Protein AF-Q9PWK4-F1 (afdb_monomer)

Organism: Esox lucius (NCBI:txid8010)

Nearest PDB structures (foldseek):
  1kuy-assembly1_A  TM=9.752E-01  e=4.560E-08  Ovis aries
  1ib1-assembly2_H  TM=9.584E-01  e=4.560E-08  Ovis aries
  1l0c-assembly1_A  TM=9.770E-01  e=6.961E-08  Ovis aries
  4e1l-assembly1_B  TM=2.243E-01  e=1.661E+00  Clostridioides difficile 630

Structure (mmCIF, N/CA/C/O backbone):
data_AF-Q9PWK4-F1
#
_entry.id   AF-Q9PWK4-F1
#
loop_
_atom_site.group_PDB
_atom_site.id
_atom_site.type_symbol
_atom_site.label_atom_id
_atom_site.label_alt_id
_atom_site.label_comp_id
_atom_site.label_asym_id
_atom_site.label_entity_id
_atom_site.label_seq_id
_atom_site.pdbx_PDB_ins_code
_atom_site.Cartn_x
_atom_site.Cartn_y
_atom_s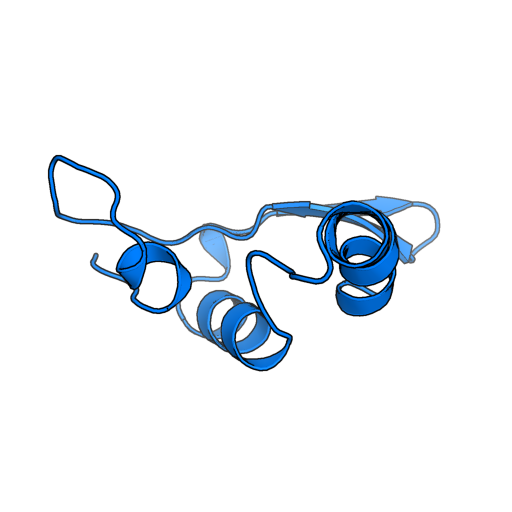ite.Cartn_z
_atom_site.occupancy
_atom_site.B_iso_or_equiv
_atom_site.auth_seq_id
_atom_site.auth_comp_id
_atom_site.auth_asym_id
_atom_site.auth_atom_id
_atom_site.pdbx_PDB_model_num
ATOM 1 N N . SER A 1 1 ? 10.069 -1.358 -10.304 1.00 71.56 1 SER A N 1
ATOM 2 C CA . SER A 1 1 ? 9.357 -2.137 -9.262 1.00 71.56 1 SER A CA 1
ATOM 3 C C . SER A 1 1 ? 8.960 -1.197 -8.128 1.00 71.56 1 SER A C 1
ATOM 5 O O . SER A 1 1 ? 9.539 -0.121 -8.065 1.00 71.56 1 SER A O 1
ATOM 7 N N . VAL A 1 2 ? 7.998 -1.553 -7.259 1.00 75.12 2 VAL A N 1
ATOM 8 C CA . VAL A 1 2 ? 7.586 -0.698 -6.114 1.00 75.12 2 VAL A CA 1
ATOM 9 C C . VAL A 1 2 ? 8.801 -0.268 -5.282 1.00 75.12 2 VAL A C 1
ATOM 11 O O . VAL A 1 2 ? 9.043 0.920 -5.117 1.00 75.12 2 VAL A O 1
ATOM 14 N N . PHE A 1 3 ? 9.651 -1.233 -4.925 1.00 78.25 3 PHE A N 1
ATOM 15 C CA . PHE A 1 3 ? 10.888 -0.997 -4.181 1.00 78.25 3 PHE A CA 1
ATOM 16 C C . PHE A 1 3 ? 11.857 -0.011 -4.859 1.00 78.25 3 PHE A C 1
ATOM 18 O O . PHE A 1 3 ? 12.511 0.783 -4.191 1.00 78.25 3 PHE A O 1
ATOM 25 N N . GLU A 1 4 ? 11.982 -0.043 -6.189 1.00 79.06 4 GLU A N 1
ATOM 26 C CA . GLU A 1 4 ? 12.858 0.899 -6.901 1.00 79.06 4 GLU A CA 1
ATOM 27 C C . GLU A 1 4 ? 12.324 2.331 -6.870 1.00 79.06 4 GLU A C 1
ATOM 29 O O . GLU A 1 4 ? 13.128 3.255 -6.774 1.00 79.06 4 GLU A O 1
ATOM 34 N N . ILE A 1 5 ? 10.999 2.496 -6.933 1.00 79.12 5 ILE A N 1
ATOM 35 C CA . ILE A 1 5 ? 10.338 3.802 -6.828 1.00 79.12 5 ILE A CA 1
ATOM 36 C C . ILE A 1 5 ? 10.518 4.342 -5.405 1.00 79.12 5 ILE A C 1
ATOM 38 O O . ILE A 1 5 ? 10.957 5.471 -5.224 1.00 79.12 5 ILE A O 1
ATOM 42 N N . GLU A 1 6 ? 10.264 3.515 -4.392 1.00 81.56 6 GLU A N 1
ATOM 43 C CA . GLU A 1 6 ? 10.395 3.890 -2.981 1.00 81.56 6 GLU A CA 1
ATOM 44 C C . GLU A 1 6 ? 11.822 4.260 -2.580 1.00 81.56 6 GLU A C 1
ATOM 46 O O . GLU A 1 6 ? 12.051 5.234 -1.858 1.00 81.56 6 GLU A O 1
ATOM 51 N N . ARG A 1 7 ? 12.806 3.505 -3.076 1.00 83.50 7 ARG A N 1
ATOM 52 C CA . ARG A 1 7 ? 14.215 3.768 -2.787 1.00 83.50 7 ARG A CA 1
ATOM 53 C C . ARG A 1 7 ? 14.666 5.128 -3.313 1.00 83.50 7 ARG A C 1
ATOM 55 O O . ARG A 1 7 ? 15.458 5.799 -2.658 1.00 83.50 7 ARG A O 1
ATOM 62 N N . GLU A 1 8 ? 14.210 5.511 -4.499 1.00 83.62 8 GLU A N 1
ATOM 63 C CA . GLU A 1 8 ? 14.565 6.799 -5.094 1.00 83.62 8 GLU A CA 1
ATOM 64 C C . GLU A 1 8 ? 13.786 7.942 -4.438 1.00 83.62 8 GLU A C 1
ATOM 66 O O . GLU A 1 8 ? 14.406 8.903 -3.992 1.00 83.62 8 GLU A O 1
ATOM 71 N N . ALA A 1 9 ? 12.474 7.789 -4.255 1.00 84.06 9 ALA A N 1
ATOM 72 C CA . ALA A 1 9 ? 11.616 8.850 -3.734 1.00 84.06 9 ALA A CA 1
ATOM 73 C C . ALA A 1 9 ? 11.801 9.136 -2.232 1.00 84.06 9 ALA A C 1
ATOM 75 O O . ALA A 1 9 ? 11.690 10.289 -1.815 1.00 84.06 9 ALA A O 1
ATOM 76 N N . PHE A 1 10 ? 12.068 8.110 -1.414 1.00 89.50 10 PHE A N 1
ATOM 77 C CA . PHE A 1 10 ? 12.120 8.245 0.048 1.00 89.50 10 PHE A CA 1
ATOM 78 C C . PHE A 1 10 ? 13.510 7.953 0.608 1.00 89.50 10 PHE A C 1
ATOM 80 O O . PHE A 1 10 ? 14.138 8.844 1.178 1.00 89.50 10 PHE A O 1
ATOM 87 N N . ILE A 1 11 ? 14.036 6.742 0.384 1.00 86.50 11 ILE A N 1
ATOM 88 C CA . ILE A 1 11 ? 15.293 6.300 1.019 1.00 86.50 11 ILE A CA 1
ATOM 89 C C . ILE A 1 11 ? 16.462 7.217 0.636 1.00 86.50 11 ILE A C 1
ATOM 91 O O . ILE A 1 11 ? 17.293 7.536 1.482 1.00 86.50 11 ILE A O 1
ATOM 95 N N . SER A 1 12 ? 16.525 7.690 -0.611 1.00 86.19 12 SER A N 1
ATOM 96 C CA . SER A 1 12 ? 17.594 8.598 -1.054 1.00 86.19 12 SER A CA 1
ATOM 97 C C . SER A 1 12 ? 17.566 9.977 -0.370 1.00 86.19 12 SER A C 1
ATOM 99 O O . SER A 1 12 ? 18.595 10.652 -0.320 1.00 86.19 12 SER A O 1
ATOM 101 N N . VAL A 1 13 ? 16.413 10.379 0.177 1.00 87.00 13 VAL A N 1
ATOM 102 C CA . VAL A 1 13 ? 16.177 11.700 0.775 1.00 87.00 13 VAL A CA 1
ATOM 1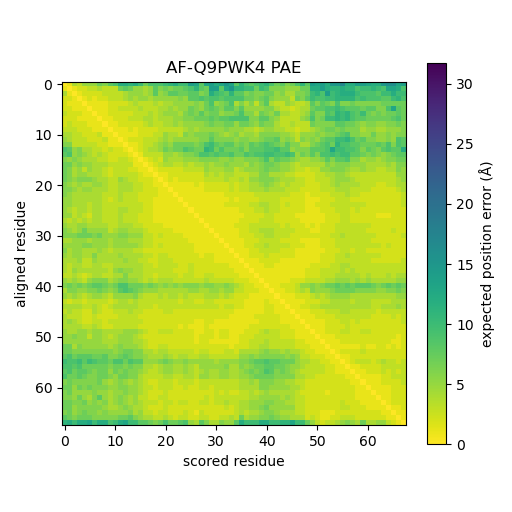03 C C . VAL A 1 13 ? 16.249 11.646 2.303 1.00 87.00 13 VAL A C 1
ATOM 105 O O . VAL A 1 13 ? 16.887 12.501 2.915 1.00 87.00 13 VAL A O 1
ATOM 108 N N . SER A 1 14 ? 15.603 10.658 2.929 1.00 87.62 14 SER A N 1
ATOM 109 C CA . SER A 1 14 ? 15.463 10.545 4.391 1.00 87.62 14 SER A CA 1
ATOM 110 C C . SER A 1 14 ? 16.211 9.359 5.004 1.00 87.62 14 SER A C 1
ATOM 112 O O . SER A 1 14 ? 16.329 9.287 6.225 1.00 87.62 14 SER A O 1
ATOM 114 N N . GLY A 1 15 ? 16.702 8.428 4.184 1.00 88.31 15 GLY A N 1
ATOM 115 C CA . GLY A 1 15 ? 17.268 7.155 4.635 1.00 88.31 15 GLY A CA 1
ATOM 116 C C . GLY A 1 15 ? 16.230 6.077 4.964 1.00 88.31 15 GLY A C 1
ATOM 117 O O . GLY A 1 15 ? 16.630 4.953 5.239 1.00 88.31 15 GLY A O 1
ATOM 118 N N . GLU A 1 16 ? 14.931 6.385 4.897 1.00 87.31 16 GLU A N 1
ATOM 119 C CA . GLU A 1 16 ? 13.841 5.487 5.304 1.00 87.31 16 GLU A CA 1
ATOM 120 C C . GLU A 1 16 ? 12.663 5.520 4.326 1.00 87.31 16 GLU A C 1
ATOM 122 O O . GLU A 1 16 ? 12.436 6.519 3.640 1.00 87.31 16 GLU A O 1
ATOM 127 N N . CYS A 1 17 ? 11.896 4.429 4.277 1.00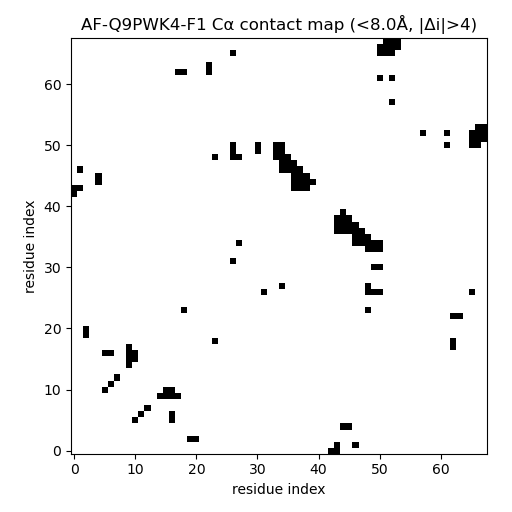 89.25 17 CYS A N 1
ATOM 128 C CA . CYS A 1 17 ? 10.683 4.311 3.465 1.00 89.25 17 CYS A CA 1
ATOM 129 C C . CYS A 1 17 ? 9.438 4.219 4.362 1.00 89.25 17 CYS A C 1
ATOM 131 O O . CYS A 1 17 ? 9.505 3.565 5.400 1.00 89.25 17 CYS A O 1
ATOM 133 N N . PRO A 1 18 ? 8.287 4.810 3.981 1.00 84.75 18 PRO A N 1
ATOM 134 C CA . PRO A 1 18 ? 7.041 4.622 4.724 1.00 84.75 18 PRO A CA 1
ATOM 135 C C . PRO A 1 18 ? 6.578 3.159 4.813 1.00 84.75 18 PRO A C 1
ATOM 137 O O . PRO A 1 18 ? 5.988 2.796 5.825 1.00 84.75 18 PRO A O 1
ATOM 140 N N . LEU A 1 19 ? 6.828 2.334 3.788 1.00 88.44 19 LEU A N 1
ATOM 141 C CA . LEU A 1 19 ? 6.515 0.902 3.785 1.00 88.44 19 LEU A CA 1
ATOM 142 C C . LEU A 1 19 ? 7.688 0.109 3.200 1.00 88.44 19 LEU A C 1
ATOM 144 O O . LEU A 1 19 ? 8.198 0.411 2.125 1.00 88.44 19 LEU A O 1
ATOM 148 N N . HIS A 1 20 ? 8.108 -0.944 3.880 1.00 87.94 20 HIS A N 1
ATOM 149 C CA . HIS A 1 20 ? 9.013 -1.950 3.352 1.00 87.94 20 HIS A CA 1
ATOM 150 C C . HIS A 1 20 ? 8.249 -2.947 2.484 1.00 87.94 20 HIS A C 1
ATOM 152 O O . HIS A 1 20 ? 7.026 -3.085 2.530 1.00 87.94 20 HIS A O 1
ATOM 158 N N . LEU A 1 21 ? 9.003 -3.730 1.712 1.00 87.88 21 LEU A N 1
ATOM 159 C CA . LEU A 1 21 ? 8.445 -4.707 0.781 1.00 87.88 21 LEU A CA 1
ATOM 160 C C . LEU A 1 21 ? 7.479 -5.709 1.442 1.00 87.88 21 LEU A C 1
ATOM 162 O O . LEU A 1 21 ? 6.542 -6.168 0.791 1.00 87.88 21 LEU A O 1
ATOM 166 N N . GLU A 1 22 ? 7.713 -6.075 2.703 1.00 90.81 22 GLU A N 1
ATOM 167 C CA . GLU A 1 22 ? 6.819 -6.957 3.459 1.00 90.81 22 GLU A CA 1
ATOM 168 C C . GLU A 1 22 ? 5.477 -6.283 3.770 1.00 90.81 22 GLU A C 1
ATOM 170 O O . GLU A 1 22 ? 4.432 -6.881 3.524 1.00 90.81 22 GLU A O 1
ATOM 175 N N . GLU A 1 23 ? 5.495 -5.023 4.204 1.00 92.00 23 GLU A N 1
ATOM 176 C CA . GLU A 1 23 ? 4.296 -4.245 4.537 1.00 92.00 23 GLU A CA 1
ATOM 177 C C . GLU A 1 23 ? 3.479 -3.925 3.275 1.00 92.00 23 GLU A C 1
ATOM 179 O O . GLU A 1 23 ? 2.260 -4.102 3.254 1.00 92.00 23 GLU A O 1
ATOM 184 N N . VAL A 1 24 ? 4.147 -3.591 2.163 1.00 92.38 24 VAL A N 1
ATOM 185 C 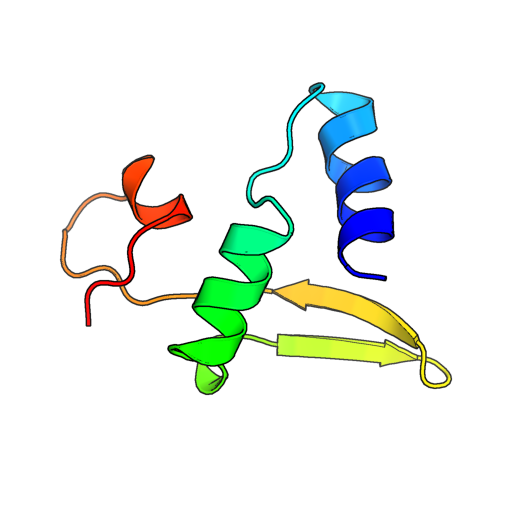CA . VAL A 1 24 ? 3.494 -3.448 0.850 1.00 92.38 24 VAL A CA 1
ATOM 186 C C . VAL A 1 24 ? 2.784 -4.7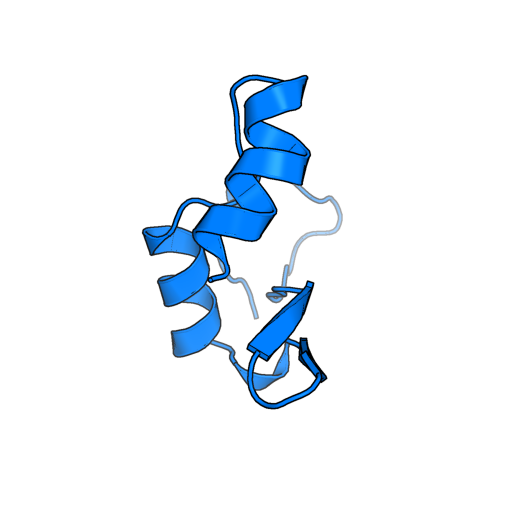44 0.448 1.00 92.38 24 VAL A C 1
ATOM 188 O O . VAL A 1 24 ? 1.621 -4.725 0.043 1.00 92.38 24 VAL A O 1
ATOM 191 N N . ARG A 1 25 ? 3.461 -5.896 0.562 1.00 93.06 25 ARG A N 1
ATOM 192 C CA . ARG A 1 25 ? 2.860 -7.204 0.242 1.00 93.06 25 ARG A CA 1
ATOM 193 C C . ARG A 1 25 ? 1.696 -7.536 1.164 1.00 93.06 25 ARG A C 1
ATOM 195 O O . ARG A 1 25 ? 0.711 -8.106 0.696 1.00 93.06 25 ARG A O 1
ATOM 202 N N . HIS A 1 26 ? 1.813 -7.195 2.443 1.00 94.50 26 HIS A N 1
ATOM 203 C CA . HIS A 1 26 ? 0.774 -7.415 3.435 1.00 94.50 26 HIS A CA 1
ATOM 204 C C . HIS A 1 26 ? -0.526 -6.707 3.032 1.00 94.50 26 HIS A C 1
ATOM 206 O O . HIS A 1 26 ? -1.544 -7.375 2.852 1.00 94.50 26 HIS A O 1
ATOM 212 N N . PHE A 1 27 ? -0.487 -5.395 2.775 1.00 95.81 27 PHE A N 1
ATOM 213 C CA . PHE A 1 27 ? -1.688 -4.642 2.397 1.00 95.81 27 PHE A CA 1
ATOM 214 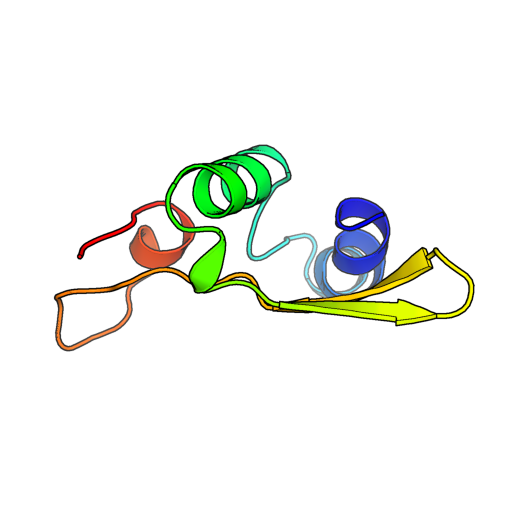C C . PHE A 1 27 ? -2.242 -5.027 1.025 1.00 95.81 27 PHE A C 1
ATOM 216 O O . PHE A 1 27 ? -3.454 -5.166 0.878 1.00 95.81 27 PHE A O 1
ATOM 223 N N . LEU A 1 28 ? -1.379 -5.301 0.040 1.00 95.50 28 LEU A N 1
ATOM 224 C CA . LEU A 1 28 ? -1.822 -5.791 -1.271 1.00 95.50 28 LEU A CA 1
ATOM 225 C C . LEU A 1 28 ? -2.473 -7.182 -1.211 1.00 95.50 28 LEU A C 1
ATOM 227 O O . LEU A 1 28 ? -3.200 -7.550 -2.129 1.00 95.50 28 LEU A O 1
ATOM 231 N N . THR A 1 29 ? -2.213 -7.962 -0.160 1.00 95.88 29 THR A N 1
ATOM 232 C CA . THR A 1 29 ? -2.869 -9.259 0.058 1.00 95.88 29 THR A CA 1
ATOM 233 C C . THR A 1 29 ? -4.169 -9.103 0.840 1.00 95.88 29 THR A C 1
ATOM 235 O O . THR A 1 29 ? -5.148 -9.779 0.537 1.00 95.88 29 THR A O 1
ATOM 238 N N . LEU A 1 30 ? -4.173 -8.239 1.857 1.00 95.75 30 LEU A N 1
ATOM 239 C CA . LEU A 1 30 ? -5.280 -8.111 2.799 1.00 95.75 30 LEU A CA 1
ATOM 240 C C . LEU A 1 30 ? -6.437 -7.261 2.255 1.00 95.75 30 LEU A C 1
ATOM 242 O O . LEU A 1 30 ? -7.591 -7.640 2.427 1.00 95.75 30 LEU A O 1
ATOM 246 N N . CYS A 1 31 ? -6.126 -6.132 1.616 1.00 95.94 31 CYS A N 1
ATOM 247 C CA . CYS A 1 31 ? -7.101 -5.162 1.111 1.00 95.94 31 CYS A CA 1
ATOM 248 C C . CYS A 1 31 ? -6.643 -4.545 -0.230 1.00 95.94 31 CYS A C 1
ATOM 250 O O . CYS A 1 31 ? -6.411 -3.331 -0.324 1.00 95.94 31 CYS A O 1
ATOM 252 N N . PRO A 1 32 ? -6.464 -5.362 -1.289 1.00 96.00 32 PRO A N 1
ATOM 253 C CA . PRO A 1 32 ? -5.997 -4.887 -2.595 1.00 96.00 32 PRO A CA 1
ATOM 254 C C . PRO A 1 32 ? -6.892 -3.803 -3.207 1.00 96.00 32 PRO A C 1
ATOM 256 O O . PRO A 1 32 ? -6.409 -2.964 -3.963 1.00 96.00 32 PRO A O 1
ATOM 259 N N . GLU A 1 33 ? -8.183 -3.801 -2.883 1.00 96.75 33 GLU A N 1
ATOM 260 C CA . GLU A 1 33 ? -9.179 -2.850 -3.376 1.00 96.75 33 GLU A CA 1
ATOM 261 C C . GLU A 1 33 ? -8.938 -1.405 -2.923 1.00 96.75 33 GLU A C 1
ATOM 263 O O . GLU A 1 33 ? -9.443 -0.478 -3.552 1.00 96.75 33 GLU A O 1
ATOM 268 N N . LEU A 1 34 ? -8.148 -1.205 -1.864 1.00 97.00 34 LEU A N 1
ATOM 269 C CA . LEU A 1 34 ? -7.776 0.116 -1.349 1.00 97.00 34 LEU A CA 1
ATOM 270 C C . LEU A 1 34 ? -6.456 0.631 -1.933 1.00 97.00 34 LEU A C 1
ATOM 272 O O . LEU A 1 34 ? -5.965 1.684 -1.527 1.00 97.00 34 LEU A O 1
ATOM 276 N N . SER A 1 35 ? -5.870 -0.106 -2.876 1.00 96.50 35 SER A N 1
ATOM 277 C CA . SER A 1 35 ? -4.612 0.243 -3.527 1.00 96.50 35 SER A CA 1
ATOM 278 C C . SER A 1 35 ? -4.818 0.525 -5.015 1.00 96.50 35 SER A C 1
ATOM 280 O O . SER A 1 35 ? -5.683 -0.056 -5.670 1.00 96.50 35 SER A O 1
ATOM 282 N N . LEU A 1 36 ? -3.999 1.415 -5.578 1.00 97.38 36 LEU A N 1
ATOM 283 C CA . LEU A 1 36 ? -4.059 1.797 -6.988 1.00 97.38 36 LEU A CA 1
ATOM 284 C C . LEU A 1 36 ? -2.656 1.876 -7.585 1.00 97.38 36 LEU A C 1
ATOM 286 O O . LEU A 1 36 ? -1.764 2.488 -7.008 1.00 97.38 36 LEU A O 1
ATOM 290 N N . GLY A 1 37 ? -2.467 1.295 -8.769 1.00 95.62 37 GLY A N 1
ATOM 291 C CA . GLY A 1 37 ? -1.225 1.397 -9.535 1.00 95.62 37 GLY A CA 1
ATOM 292 C C . GLY A 1 37 ? -1.460 2.056 -10.890 1.00 95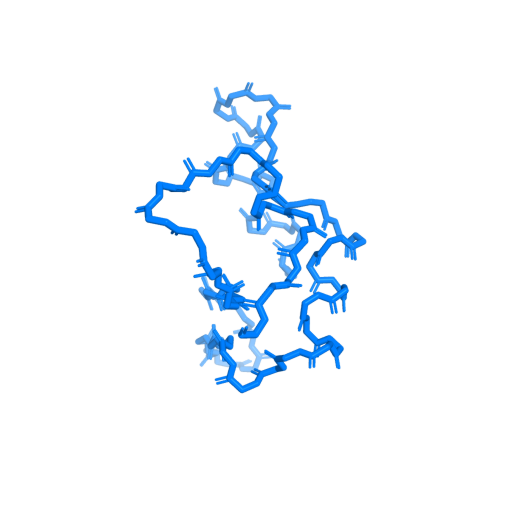.62 37 GLY A C 1
ATOM 293 O O . GLY A 1 37 ? -2.402 1.700 -11.596 1.00 95.62 37 GLY A O 1
ATOM 294 N N . TRP A 1 38 ? -0.584 2.983 -11.271 1.00 96.19 38 TRP A N 1
ATOM 295 C CA . TRP A 1 38 ? -0.538 3.557 -12.614 1.00 96.19 38 TRP A CA 1
ATOM 296 C C . TRP A 1 38 ? 0.557 2.877 -13.433 1.00 96.19 38 TRP A C 1
ATOM 298 O O . TRP A 1 38 ? 1.723 2.831 -13.021 1.00 96.19 38 TRP A O 1
ATOM 308 N N . PHE A 1 39 ? 0.187 2.375 -14.612 1.00 95.38 39 PHE A N 1
ATOM 309 C CA . PHE A 1 39 ? 1.081 1.629 -15.491 1.00 95.38 39 PHE A CA 1
ATOM 310 C C . PHE A 1 39 ? 1.234 2.309 -16.850 1.00 95.38 39 PHE A C 1
ATOM 312 O O . PHE A 1 39 ? 0.246 2.599 -17.519 1.00 95.38 39 PHE A O 1
ATOM 319 N N . GLU A 1 40 ? 2.478 2.465 -17.299 1.00 96.50 40 GLU A N 1
ATOM 320 C CA . GLU A 1 40 ? 2.821 2.947 -18.639 1.00 96.50 40 GLU A CA 1
ATOM 321 C C . GLU A 1 40 ? 3.733 1.935 -19.330 1.00 96.50 40 GLU A C 1
ATOM 323 O O . GLU A 1 40 ? 4.727 1.478 -18.764 1.00 96.50 40 GLU A O 1
ATOM 328 N N . GLY A 1 41 ? 3.368 1.510 -20.545 1.00 94.94 41 GLY A N 1
ATOM 329 C CA . GLY A 1 41 ? 4.144 0.512 -21.294 1.00 94.94 41 GLY A CA 1
ATOM 330 C C . GLY A 1 41 ? 4.337 -0.820 -20.550 1.00 94.94 41 GLY A C 1
ATOM 331 O O . GLY A 1 41 ? 5.369 -1.469 -20.708 1.00 94.94 41 GLY A O 1
ATOM 332 N N . GLY A 1 42 ? 3.382 -1.207 -19.696 1.00 92.75 42 GLY A N 1
ATOM 333 C CA . GLY A 1 42 ? 3.462 -2.420 -18.872 1.00 92.75 42 GLY A CA 1
ATOM 334 C C . GLY A 1 42 ? 4.362 -2.302 -17.637 1.00 92.75 42 GLY A C 1
ATOM 335 O O . GLY A 1 42 ? 4.633 -3.309 -16.985 1.00 92.75 42 GLY A O 1
ATOM 336 N N . ARG A 1 43 ? 4.832 -1.096 -17.294 1.00 92.38 43 ARG A N 1
ATOM 337 C CA . ARG A 1 43 ? 5.650 -0.834 -16.103 1.00 92.38 43 ARG A CA 1
ATOM 338 C C . ARG A 1 43 ? 4.891 0.040 -15.117 1.00 92.38 43 ARG A C 1
ATOM 340 O O . ARG A 1 43 ? 4.271 1.018 -15.515 1.00 92.38 43 ARG A O 1
ATOM 347 N N . LEU A 1 44 ? 4.968 -0.306 -13.835 1.00 92.75 44 LEU A N 1
ATOM 348 C CA . LEU A 1 44 ? 4.445 0.532 -12.759 1.00 92.75 44 LEU A CA 1
ATOM 349 C C . LEU A 1 44 ? 5.303 1.798 -12.650 1.00 92.75 44 LEU A C 1
ATOM 351 O O . LEU A 1 44 ? 6.521 1.681 -12.498 1.00 92.75 44 LEU A O 1
ATOM 355 N N . VAL A 1 45 ? 4.672 2.969 -12.721 1.00 93.56 45 VAL A N 1
ATOM 356 C CA . VAL A 1 45 ? 5.353 4.278 -12.640 1.00 93.56 45 VAL A CA 1
ATOM 357 C C . VAL A 1 45 ? 4.902 5.111 -11.442 1.00 93.56 45 VAL A C 1
ATOM 359 O O . VAL A 1 45 ? 5.663 5.944 -10.967 1.00 93.56 45 VAL A O 1
ATOM 362 N N . ALA A 1 46 ? 3.705 4.859 -10.913 1.00 92.69 46 ALA A N 1
ATOM 363 C CA . ALA A 1 46 ? 3.216 5.453 -9.674 1.00 92.69 46 ALA A CA 1
ATOM 364 C C . ALA A 1 46 ? 2.248 4.489 -8.986 1.00 92.69 46 ALA A C 1
ATOM 366 O O . ALA A 1 46 ? 1.632 3.649 -9.647 1.00 92.69 46 ALA A O 1
ATOM 367 N N . PHE A 1 47 ? 2.105 4.601 -7.670 1.00 93.75 47 PHE A N 1
ATOM 368 C CA . PHE A 1 47 ? 1.159 3.788 -6.916 1.00 93.75 47 PHE A CA 1
ATOM 369 C C . PHE A 1 47 ? 0.702 4.488 -5.632 1.00 93.75 47 PHE A C 1
ATOM 371 O O . PHE A 1 47 ? 1.357 5.404 -5.141 1.00 93.75 47 PHE A O 1
ATOM 378 N N . ILE A 1 48 ? -0.423 4.020 -5.098 1.00 95.19 48 ILE A N 1
ATOM 379 C CA . ILE A 1 48 ? -0.953 4.322 -3.770 1.00 95.19 48 ILE A CA 1
ATOM 380 C C . ILE A 1 48 ? -1.248 2.976 -3.104 1.00 95.19 48 ILE A C 1
ATOM 382 O O . ILE A 1 48 ? -1.948 2.149 -3.690 1.00 95.19 48 ILE A O 1
ATOM 386 N N . ILE A 1 49 ? -0.717 2.762 -1.900 1.00 95.00 49 ILE A N 1
ATOM 387 C CA . ILE A 1 49 ? -1.087 1.644 -1.023 1.00 95.00 49 ILE A CA 1
ATOM 388 C C . ILE A 1 49 ? -1.950 2.208 0.100 1.00 95.00 49 ILE A C 1
ATOM 390 O O . ILE A 1 49 ? -1.561 3.189 0.734 1.00 95.00 49 ILE A O 1
ATOM 394 N N . GLY A 1 50 ? -3.117 1.609 0.321 1.00 94.94 50 GLY A N 1
ATOM 395 C CA . GLY A 1 50 ? -4.076 2.047 1.329 1.00 94.94 50 GLY A CA 1
ATOM 396 C C . GLY A 1 50 ? -4.579 0.899 2.198 1.00 94.94 50 GLY A C 1
ATOM 397 O O . GLY A 1 50 ? -4.555 -0.265 1.801 1.00 94.94 50 GLY A O 1
ATOM 398 N N . SER A 1 51 ? -5.054 1.256 3.387 1.00 96.06 51 SER A N 1
ATOM 399 C CA . SER A 1 51 ? -5.704 0.376 4.358 1.00 96.06 51 SER A CA 1
ATOM 400 C C . SER A 1 51 ? -6.798 1.157 5.102 1.00 96.06 51 SER A C 1
ATOM 402 O O . SER A 1 51 ? -6.895 2.380 4.969 1.00 96.06 51 SER A O 1
ATOM 404 N N . LEU A 1 52 ? -7.649 0.458 5.857 1.00 96.75 52 LEU A N 1
ATOM 405 C CA . LEU A 1 52 ? -8.625 1.093 6.742 1.00 96.75 52 LEU A CA 1
ATOM 406 C C . LEU A 1 52 ? -8.003 1.372 8.112 1.00 96.75 52 LEU A C 1
ATOM 408 O O . LEU A 1 52 ? -7.104 0.653 8.565 1.00 96.75 52 LEU A O 1
ATOM 412 N N . TRP A 1 53 ? -8.504 2.422 8.760 1.00 97.00 53 TRP A N 1
ATOM 413 C CA . TRP A 1 53 ? -8.124 2.811 10.109 1.00 97.00 53 TRP A CA 1
ATOM 414 C C . TRP A 1 53 ? -9.358 3.257 10.895 1.00 97.00 53 TRP A C 1
ATOM 416 O O . TRP A 1 53 ? -10.003 4.243 10.541 1.00 97.00 53 TRP A O 1
ATOM 426 N N . ASP A 1 54 ? -9.668 2.539 11.973 1.00 95.88 54 ASP A N 1
ATOM 427 C CA . ASP A 1 54 ? -10.875 2.726 12.788 1.00 95.88 54 ASP A CA 1
ATOM 428 C C . ASP A 1 54 ? -10.726 3.782 13.899 1.00 95.88 54 ASP A C 1
ATOM 430 O O . ASP A 1 54 ? -11.655 4.005 14.680 1.00 95.88 54 ASP A O 1
ATOM 434 N N . GLN A 1 55 ? -9.567 4.444 13.997 1.00 94.81 55 GLN A N 1
ATOM 435 C CA . GLN A 1 55 ? -9.319 5.472 15.009 1.00 94.81 55 GLN A CA 1
ATOM 436 C C . GLN A 1 55 ? -9.364 6.874 14.414 1.00 94.81 55 GLN A C 1
ATOM 438 O O . GLN A 1 55 ? -8.969 7.116 13.278 1.00 94.81 55 GLN A O 1
ATOM 443 N N . GLU A 1 56 ? -9.771 7.835 15.241 1.00 94.75 56 GLU A N 1
ATOM 444 C CA . GLU A 1 56 ? -9.906 9.241 14.846 1.00 94.75 56 GLU A CA 1
ATOM 445 C C . GLU A 1 56 ? -8.586 9.864 14.359 1.00 94.75 56 GLU A C 1
ATOM 447 O O . GLU A 1 56 ? -8.584 10.715 13.470 1.00 94.75 56 GLU A O 1
ATOM 452 N N . LYS A 1 57 ? -7.450 9.459 14.941 1.00 94.12 57 LYS A N 1
ATOM 453 C CA . LYS A 1 57 ? -6.127 10.000 14.610 1.00 94.12 57 LYS A CA 1
ATOM 454 C C . LYS A 1 57 ? -5.256 8.931 13.979 1.00 94.12 57 LYS A C 1
ATOM 456 O O . LYS A 1 57 ? -5.164 7.821 14.499 1.00 94.12 57 LYS A O 1
ATOM 461 N N . LEU A 1 58 ? -4.567 9.305 12.904 1.00 93.06 58 LEU A N 1
ATOM 462 C CA . LEU A 1 58 ? -3.531 8.471 12.313 1.00 93.06 58 LEU A CA 1
ATOM 463 C C . LEU A 1 58 ? -2.359 8.332 13.297 1.00 93.06 58 LEU A C 1
ATOM 465 O O . LEU A 1 58 ? -1.922 9.322 13.891 1.00 93.06 58 LEU A O 1
ATOM 469 N N . SER A 1 59 ? -1.845 7.118 13.451 1.00 93.50 59 SER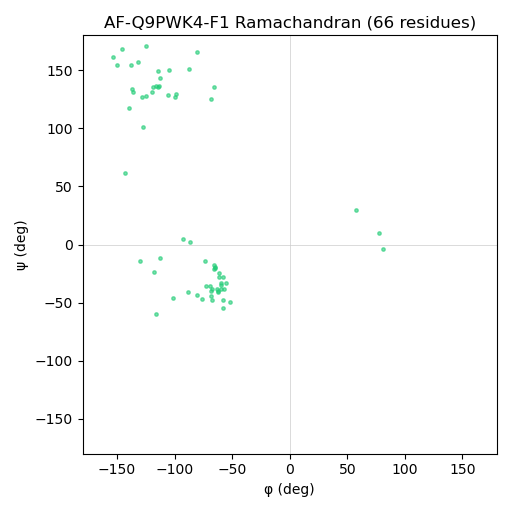 A N 1
ATOM 470 C CA . SER A 1 59 ? -0.626 6.827 14.208 1.00 93.50 59 SER A CA 1
ATOM 471 C C . SER A 1 59 ? 0.370 6.067 13.334 1.00 93.50 59 SER A C 1
ATOM 473 O O . SER A 1 59 ? 0.034 5.634 12.232 1.00 93.50 59 SER A O 1
ATOM 475 N N . LEU A 1 60 ? 1.602 5.895 13.825 1.00 91.19 60 LEU A N 1
ATOM 476 C CA . LEU A 1 60 ? 2.627 5.129 13.108 1.00 91.19 60 LEU A CA 1
ATOM 477 C C . LEU A 1 60 ? 2.212 3.663 12.907 1.00 91.19 60 LEU A C 1
ATOM 479 O O . LEU A 1 60 ? 2.573 3.059 11.904 1.00 91.19 60 LEU A O 1
ATOM 483 N N . ASP A 1 61 ? 1.388 3.122 13.806 1.00 92.50 61 ASP A N 1
ATOM 484 C CA . ASP A 1 61 ? 0.865 1.758 13.702 1.00 92.50 61 ASP A CA 1
ATOM 485 C C . ASP A 1 61 ? 0.022 1.548 12.434 1.00 92.50 61 ASP A C 1
ATOM 487 O O . ASP A 1 61 ? -0.082 0.425 11.950 1.00 92.50 61 ASP A O 1
ATOM 491 N N . ALA A 1 62 ? -0.557 2.608 11.857 1.00 92.50 62 ALA A N 1
ATOM 492 C CA . ALA A 1 62 ? -1.319 2.514 10.609 1.00 92.50 62 ALA A CA 1
ATOM 493 C C . ALA A 1 62 ? -0.443 2.130 9.398 1.00 92.50 62 ALA A C 1
ATOM 495 O O . ALA A 1 62 ? -0.968 1.669 8.388 1.00 92.50 62 ALA A O 1
ATOM 496 N N . LEU A 1 63 ? 0.886 2.277 9.498 1.00 90.69 63 LEU A N 1
ATOM 497 C CA . LEU A 1 63 ? 1.823 1.803 8.472 1.00 90.69 63 LEU A CA 1
ATOM 498 C C . LEU A 1 63 ? 1.980 0.278 8.473 1.00 90.69 63 LEU A C 1
ATOM 500 O O . LEU A 1 63 ? 2.503 -0.274 7.513 1.00 90.69 63 LEU A O 1
ATOM 504 N N . THR A 1 64 ? 1.534 -0.420 9.520 1.00 91.81 64 THR A N 1
ATOM 505 C CA . THR A 1 64 ? 1.709 -1.879 9.641 1.00 91.81 64 THR A CA 1
ATOM 506 C C . THR A 1 64 ? 0.424 -2.627 9.986 1.00 91.81 64 THR A C 1
ATOM 508 O O . THR A 1 64 ? 0.365 -3.844 9.820 1.00 91.81 64 THR A O 1
ATOM 511 N N . LEU A 1 65 ? -0.626 -1.926 10.426 1.00 92.81 65 LEU A N 1
ATOM 512 C CA . LEU A 1 65 ? -1.909 -2.505 10.813 1.00 92.81 65 LEU A CA 1
ATOM 513 C C . LEU A 1 65 ? -3.048 -2.031 9.911 1.00 92.81 65 LEU A C 1
ATOM 515 O O . LEU A 1 65 ? -3.210 -0.843 9.648 1.00 92.81 65 LEU A O 1
ATOM 519 N N . HIS A 1 66 ? -3.900 -2.976 9.527 1.00 91.12 66 HIS A N 1
ATOM 520 C CA . HIS A 1 66 ? -5.200 -2.709 8.921 1.00 91.12 66 HIS A CA 1
ATOM 521 C C . HIS A 1 66 ? -6.299 -2.825 9.983 1.00 91.12 66 HIS A C 1
ATOM 523 O O . HIS A 1 66 ? -6.367 -3.836 10.688 1.00 91.12 66 HIS A O 1
ATOM 529 N N . LYS A 1 67 ? -7.166 -1.814 10.087 1.00 93.50 67 LYS A N 1
ATOM 530 C CA . LYS A 1 67 ? -8.322 -1.811 10.993 1.00 93.50 67 LYS A CA 1
ATOM 531 C C . LYS A 1 67 ? -9.601 -1.468 10.218 1.00 93.50 67 LYS A C 1
ATOM 533 O O . LYS A 1 67 ? -9.775 -0.292 9.901 1.00 93.50 67 LYS A O 1
ATOM 538 N N . PRO A 1 68 ? -10.424 -2.477 9.872 1.00 87.25 68 PRO A N 1
ATOM 539 C CA . PRO A 1 68 ? -11.646 -2.302 9.088 1.00 87.25 68 PRO A CA 1
ATOM 540 C C . PRO A 1 68 ? -12.677 -1.365 9.718 1.00 87.25 68 PRO A C 1
ATOM 542 O O . PRO A 1 68 ? -12.812 -1.394 10.962 1.00 87.25 68 PRO A O 1
#

Solvent-a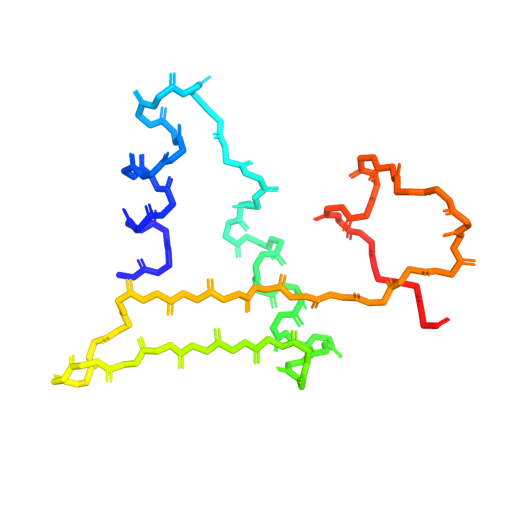ccessible surface area (backbone atoms only — not comparable to full-atom values): 4283 Å² total; per-residue (Å²): 99,74,67,59,53,43,43,60,73,29,28,72,75,73,71,48,60,89,60,53,75,67,46,51,52,48,38,57,67,75,40,44,87,55,38,51,76,43,68,57,96,89,37,76,78,49,74,49,86,38,75,46,70,77,57,98,65,90,57,79,62,60,60,78,45,75,33,122

Mean predicted aligned error: 3.83 Å

Secondary structure (DSSP, 8-state):
-HHHHHIIIIIHHHS--SS-HHHHHHHHHH-GGG-EEEEETTEEEEEE------SSS--GGGGT----

Sequence (68 aa):
SVFEIEREAFISVSGECPLHLEEVRHFLTLCPELSLGWFEGGRLVAFIIGSLWDQEKLSLDALTLHKP

Foldseek 3Di:
DVVVQQCVPPCVPPVDGLADPVLQVVQCVPPVVQKDFDDDPNDTDDIDRDADDPDPDDDSCRSRDHDD

Radius of gyration: 12.79 Å; Cα contacts (8 Å, |Δi|>4): 71; chains: 1; bounding box: 29×21×36 Å

pLDDT: mean 91.07, std 5.65, range [71.56, 97.38]

InterPro domains:
  IPR051635 Serotonin N-acetyltransferase-like [PTHR10908] (1-68)